Protein AF-A0A455XCA9-F1 (afdb_monomer_lite)

Sequence (122 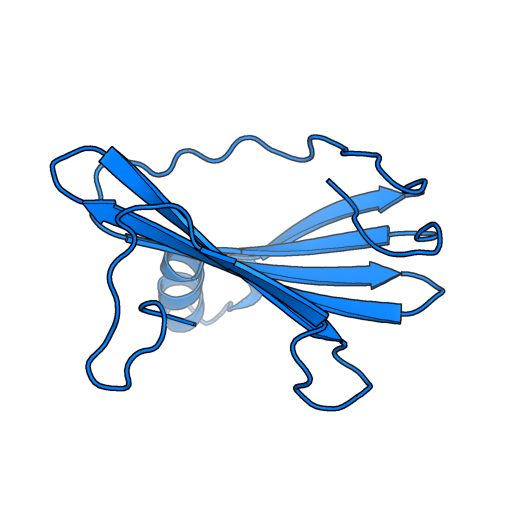aa):
MHQGRYPLYGVTARIVDLAEFQTALKSGNPYAADTIVPVGEIAQNQAILLHKIDLGVGTARDFNVFFTARNGDFTQLVRFRRVNGKWCQATSVTATISGDATLFLRVNDGYPINIDGKPDGL

Structure (mmCIF, N/CA/C/O backbone):
data_AF-A0A455XCA9-F1
#
_entry.id   AF-A0A455XCA9-F1
#
loop_
_atom_site.group_PDB
_atom_site.id
_atom_site.type_symbol
_atom_site.label_atom_id
_atom_site.label_alt_id
_atom_site.label_comp_id
_atom_site.label_asym_id
_atom_site.label_entity_id
_atom_site.label_seq_id
_atom_site.pdbx_PDB_ins_code
_atom_site.Cartn_x
_atom_site.Cartn_y
_atom_site.Cartn_z
_atom_site.occupancy
_atom_site.B_iso_or_equiv
_atom_site.auth_seq_id
_atom_site.auth_comp_id
_atom_site.auth_asym_id
_atom_site.auth_atom_id
_atom_site.pdbx_PDB_model_num
ATOM 1 N N . MET A 1 1 ? 6.849 -9.076 -0.736 1.00 71.00 1 MET A N 1
ATOM 2 C CA . MET A 1 1 ? 7.687 -9.935 -1.598 1.00 71.00 1 MET A CA 1
ATOM 3 C C . MET A 1 1 ? 7.296 -9.655 -3.028 1.00 71.00 1 MET A C 1
ATOM 5 O O . MET A 1 1 ? 6.117 -9.784 -3.339 1.00 71.00 1 MET A O 1
ATOM 9 N N . HIS A 1 2 ? 8.246 -9.220 -3.848 1.00 79.62 2 HIS A N 1
ATOM 10 C CA . HIS A 1 2 ? 8.033 -9.002 -5.272 1.00 79.62 2 HIS A CA 1
ATOM 11 C C . HIS A 1 2 ? 7.858 -10.344 -5.983 1.00 79.62 2 HIS A C 1
ATOM 13 O O . HIS A 1 2 ? 8.696 -11.227 -5.828 1.00 79.62 2 HIS A O 1
ATOM 19 N N . GLN A 1 3 ? 6.767 -10.496 -6.733 1.00 80.19 3 GLN A N 1
ATOM 20 C CA . GLN A 1 3 ? 6.424 -11.726 -7.465 1.00 80.19 3 GLN A CA 1
ATOM 21 C C . GLN A 1 3 ? 6.373 -11.504 -8.984 1.00 80.19 3 GLN A C 1
ATOM 23 O O . GLN A 1 3 ? 5.923 -12.370 -9.728 1.00 80.19 3 GLN A O 1
ATOM 28 N N . GLY A 1 4 ? 6.827 -10.342 -9.462 1.00 80.38 4 GLY A N 1
ATOM 29 C CA . GLY A 1 4 ? 6.941 -10.076 -10.893 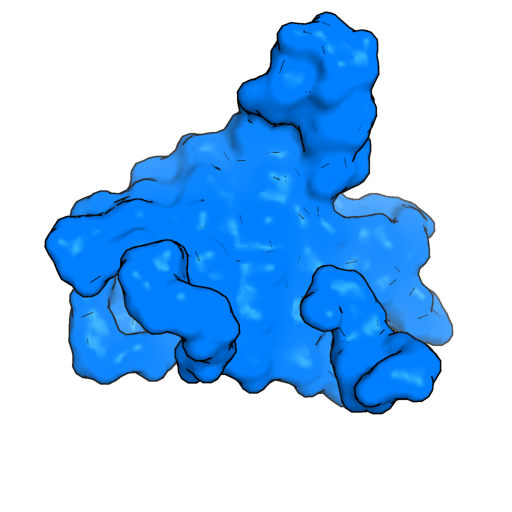1.00 80.38 4 GLY A CA 1
ATOM 30 C C . GLY A 1 4 ? 8.114 -10.820 -11.531 1.00 80.38 4 GLY A C 1
ATOM 31 O O . GLY A 1 4 ? 9.079 -11.200 -10.870 1.00 80.38 4 GLY A O 1
ATOM 32 N N . ARG A 1 5 ? 8.045 -11.006 -12.853 1.00 83.81 5 ARG A N 1
ATOM 33 C CA . ARG A 1 5 ? 9.078 -11.711 -13.632 1.00 83.81 5 ARG A CA 1
ATOM 34 C C . ARG A 1 5 ? 10.390 -10.927 -13.770 1.00 83.81 5 ARG A C 1
ATOM 36 O O . ARG A 1 5 ? 11.427 -11.529 -14.022 1.00 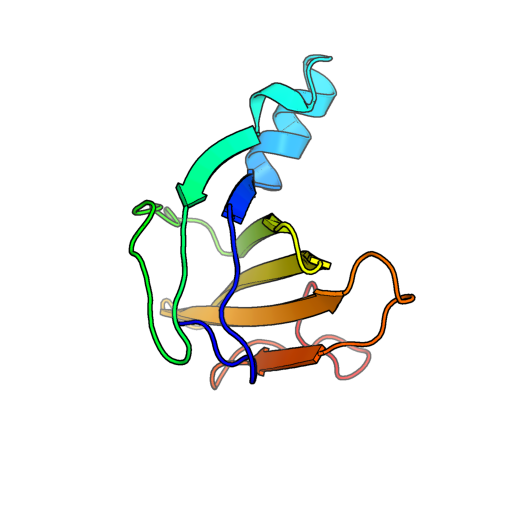83.81 5 ARG A O 1
ATOM 43 N N . TYR A 1 6 ? 10.342 -9.607 -13.616 1.00 85.62 6 TYR A N 1
ATOM 44 C CA . TYR A 1 6 ? 11.476 -8.708 -13.830 1.00 85.62 6 TYR A CA 1
ATOM 45 C C . TYR A 1 6 ? 11.781 -7.911 -12.559 1.00 85.62 6 TYR A C 1
ATOM 47 O O . TYR A 1 6 ? 10.836 -7.562 -11.845 1.00 85.62 6 TYR A O 1
ATOM 55 N N . PRO A 1 7 ? 13.059 -7.598 -12.270 1.00 88.50 7 PRO A N 1
ATOM 56 C CA . PRO A 1 7 ? 13.419 -6.667 -11.203 1.00 88.50 7 PRO A CA 1
ATOM 57 C C . PRO A 1 7 ? 12.717 -5.317 -11.372 1.00 88.50 7 PRO A C 1
ATOM 59 O O . PRO A 1 7 ? 12.391 -4.926 -12.492 1.00 88.50 7 PRO A O 1
ATOM 62 N N . LEU A 1 8 ? 12.495 -4.605 -10.272 1.00 91.31 8 LEU A N 1
ATOM 63 C CA . LEU A 1 8 ? 11.993 -3.233 -10.295 1.00 91.31 8 LEU A CA 1
ATOM 64 C C . LEU A 1 8 ? 13.133 -2.267 -9.995 1.00 91.31 8 LEU A C 1
ATOM 66 O O . LEU A 1 8 ? 13.896 -2.501 -9.055 1.00 91.31 8 LEU A O 1
ATOM 70 N N . TYR A 1 9 ? 13.210 -1.193 -10.781 1.00 92.25 9 TYR A N 1
ATOM 71 C CA . TYR A 1 9 ? 14.332 -0.257 -10.742 1.00 92.25 9 TYR A CA 1
ATOM 72 C C . TYR A 1 9 ? 13.926 1.124 -10.249 1.00 92.25 9 TYR A C 1
ATOM 74 O O . TYR A 1 9 ? 12.934 1.681 -10.724 1.00 92.25 9 TYR A O 1
ATOM 82 N N . GLY A 1 10 ? 14.725 1.706 -9.352 1.00 93.25 10 GLY A N 1
ATOM 83 C CA . GLY A 1 10 ? 14.485 3.036 -8.792 1.00 93.25 10 GLY A CA 1
ATOM 84 C C . GLY A 1 10 ? 13.116 3.183 -8.123 1.00 93.25 10 GLY A C 1
ATOM 85 O O . GLY A 1 10 ? 12.459 4.206 -8.297 1.00 93.25 10 GLY A O 1
ATOM 86 N N . VAL A 1 11 ? 12.669 2.152 -7.408 1.00 94.19 11 VAL A N 1
ATOM 87 C CA . VAL A 1 11 ? 11.347 2.079 -6.789 1.00 94.19 11 VAL A CA 1
ATOM 88 C C . VAL A 1 11 ? 11.194 3.145 -5.709 1.00 94.19 11 VAL A C 1
ATOM 90 O O . VAL A 1 11 ? 12.007 3.255 -4.790 1.00 94.19 11 VAL A O 1
ATOM 93 N N . THR A 1 12 ? 10.093 3.883 -5.784 1.00 95.00 12 THR A N 1
ATOM 94 C CA . THR A 1 12 ? 9.565 4.705 -4.694 1.00 95.00 12 THR A CA 1
ATOM 95 C C . THR A 1 12 ? 8.170 4.209 -4.348 1.00 95.00 12 THR A C 1
ATOM 97 O O . THR A 1 12 ? 7.377 3.926 -5.244 1.00 95.00 12 THR A O 1
ATOM 100 N N . ALA A 1 13 ? 7.875 4.093 -3.055 1.00 93.94 13 ALA A N 1
ATOM 101 C CA . ALA A 1 13 ? 6.558 3.723 -2.560 1.00 93.94 13 ALA A CA 1
ATOM 102 C C . ALA A 1 13 ? 5.907 4.920 -1.863 1.00 93.94 13 ALA A C 1
ATOM 104 O O . ALA A 1 13 ? 6.496 5.507 -0.959 1.00 93.94 13 ALA A O 1
ATOM 105 N N . ARG A 1 14 ? 4.678 5.257 -2.246 1.00 93.69 14 ARG A N 1
ATOM 106 C CA . ARG A 1 14 ? 3.804 6.177 -1.513 1.00 93.69 14 ARG A CA 1
ATOM 107 C C . ARG A 1 14 ? 2.691 5.367 -0.868 1.00 93.69 14 ARG A C 1
ATOM 109 O O . ARG A 1 14 ? 1.875 4.774 -1.565 1.00 93.69 14 ARG A O 1
ATOM 116 N N . ILE A 1 15 ? 2.668 5.337 0.455 1.00 94.12 15 ILE A N 1
ATOM 117 C CA . ILE A 1 15 ? 1.692 4.610 1.263 1.00 94.12 15 ILE A CA 1
ATOM 118 C C . ILE A 1 15 ? 0.680 5.621 1.791 1.00 94.12 15 ILE A C 1
ATOM 120 O O . ILE A 1 15 ? 1.069 6.626 2.376 1.00 94.12 15 ILE A O 1
ATOM 124 N N . VAL A 1 16 ? -0.603 5.342 1.594 1.00 94.56 16 VAL A N 1
ATOM 125 C CA . VAL A 1 16 ? -1.714 6.165 2.072 1.00 94.56 16 VAL A CA 1
ATOM 126 C C . VAL A 1 16 ? -2.557 5.332 3.018 1.00 94.56 16 VAL A C 1
ATOM 128 O O . VAL A 1 16 ? -3.136 4.325 2.602 1.00 94.56 16 VAL A O 1
ATOM 131 N N . ASP A 1 17 ? -2.640 5.756 4.273 1.00 93.19 17 ASP A N 1
ATOM 132 C CA . ASP A 1 17 ? -3.591 5.206 5.234 1.00 93.19 17 ASP A CA 1
ATOM 133 C C . ASP A 1 17 ? -4.956 5.865 5.031 1.00 93.19 17 ASP A C 1
ATOM 135 O O . ASP A 1 17 ? -5.102 7.078 5.186 1.00 93.19 17 ASP A O 1
ATOM 139 N N . LEU A 1 18 ? -5.975 5.084 4.668 1.00 93.88 18 LEU A N 1
ATOM 140 C CA . LEU A 1 18 ? -7.269 5.654 4.300 1.00 93.88 18 LEU A CA 1
ATOM 141 C C . LEU A 1 18 ? -8.019 6.256 5.494 1.00 93.88 18 LEU A C 1
ATOM 143 O O . LEU A 1 18 ? -8.815 7.173 5.298 1.00 93.88 18 LEU A O 1
ATOM 147 N N . ALA A 1 19 ? -7.767 5.800 6.723 1.00 90.12 19 ALA A N 1
ATOM 148 C CA . ALA A 1 19 ? -8.387 6.395 7.905 1.00 90.12 19 ALA A CA 1
ATOM 149 C C . ALA A 1 19 ? -7.797 7.786 8.193 1.00 90.12 19 ALA A C 1
ATOM 151 O O . ALA A 1 19 ? -8.528 8.740 8.484 1.00 90.12 19 ALA A O 1
ATOM 152 N N . GLU A 1 20 ? -6.479 7.919 8.057 1.00 91.31 20 GLU A N 1
ATOM 153 C CA . GLU A 1 20 ? -5.789 9.203 8.207 1.00 91.31 20 GLU A CA 1
ATOM 154 C C . GLU A 1 20 ? -6.109 10.137 7.043 1.00 91.31 20 GLU A C 1
ATOM 156 O O . GLU A 1 20 ? -6.388 11.313 7.264 1.00 91.31 20 GLU A O 1
ATOM 161 N N . PHE A 1 21 ? -6.195 9.607 5.822 1.00 93.31 21 PHE A N 1
ATOM 162 C CA . PHE A 1 21 ? -6.542 10.368 4.627 1.00 93.31 21 PHE A CA 1
ATOM 163 C C . PHE A 1 21 ? -7.914 11.036 4.738 1.00 93.31 21 PHE A C 1
ATOM 165 O O . PHE A 1 21 ? -8.057 12.210 4.408 1.00 93.31 21 PHE A O 1
ATOM 172 N N . GLN A 1 22 ? -8.921 10.340 5.276 1.00 90.75 22 GLN A N 1
ATOM 173 C CA . GLN A 1 22 ? -10.240 10.939 5.520 1.00 90.75 22 GLN A CA 1
ATOM 174 C C . GLN A 1 22 ? -10.183 12.103 6.518 1.00 90.75 22 GLN A C 1
ATOM 176 O O . GLN A 1 22 ? -10.944 13.064 6.405 1.00 90.75 22 GLN A O 1
ATOM 181 N N . THR A 1 23 ? -9.276 12.040 7.491 1.00 91.00 23 THR A N 1
ATOM 182 C CA . THR A 1 23 ? -9.054 13.135 8.445 1.00 91.00 23 THR A CA 1
ATOM 183 C C . THR A 1 23 ? -8.300 14.291 7.784 1.00 91.00 23 THR A C 1
ATOM 185 O O . THR A 1 23 ? -8.695 15.447 7.926 1.00 91.00 23 THR A O 1
ATOM 188 N N . ALA A 1 24 ? -7.271 13.975 6.999 1.00 92.50 24 ALA A N 1
ATOM 189 C CA . ALA A 1 24 ? -6.447 14.914 6.245 1.00 92.50 24 ALA A CA 1
ATOM 190 C C . ALA A 1 24 ? -7.247 15.689 5.177 1.00 92.50 24 ALA A C 1
ATOM 192 O O . ALA A 1 24 ? -7.051 16.887 4.976 1.00 92.50 24 ALA A O 1
ATOM 193 N N . LEU A 1 25 ? -8.218 15.032 4.535 1.00 91.31 25 LEU A N 1
ATOM 194 C CA . LEU A 1 25 ? -9.162 15.681 3.624 1.00 91.31 25 LEU A CA 1
ATOM 195 C C . LEU A 1 25 ? -9.996 16.748 4.336 1.00 91.31 25 LEU A C 1
ATOM 197 O O . LEU A 1 25 ? -10.153 17.853 3.821 1.00 91.31 25 LEU A O 1
ATOM 201 N N . LYS A 1 26 ? -10.501 16.444 5.537 1.00 91.19 26 LYS A N 1
ATOM 202 C CA . LYS A 1 26 ? -11.309 17.387 6.328 1.00 91.19 26 LYS A CA 1
ATOM 203 C C . LYS A 1 26 ? -10.501 18.587 6.815 1.00 91.19 26 LYS A C 1
ATOM 205 O O . LYS A 1 26 ? -11.069 19.663 6.968 1.00 91.19 26 LYS A O 1
ATOM 210 N N . SER A 1 27 ? -9.200 18.418 7.052 1.00 89.94 27 SER A N 1
ATOM 211 C CA . SER A 1 27 ? -8.302 19.514 7.433 1.00 89.94 27 SER A CA 1
ATOM 212 C C . SER A 1 27 ? -7.787 20.335 6.243 1.00 89.94 27 SER A C 1
ATOM 214 O O . SER A 1 27 ? -7.090 21.325 6.451 1.00 89.94 27 SER A O 1
ATOM 216 N N . GLY A 1 28 ? -8.130 19.957 5.005 1.00 91.62 28 GLY A N 1
ATOM 217 C CA . GLY A 1 28 ? -7.748 20.675 3.787 1.00 91.62 28 GLY A CA 1
ATOM 218 C C . GLY A 1 28 ? -6.349 20.350 3.253 1.00 91.62 28 GLY A C 1
ATOM 219 O O . GLY A 1 28 ? -5.929 20.959 2.272 1.00 91.62 28 GLY A O 1
ATOM 220 N N . ASN A 1 29 ? -5.632 19.389 3.846 1.00 89.75 29 ASN A N 1
ATOM 221 C CA . ASN A 1 29 ? -4.332 18.929 3.353 1.00 89.75 29 ASN A CA 1
ATOM 222 C C . ASN A 1 29 ? -4.329 17.403 3.145 1.00 89.75 29 ASN A C 1
ATOM 224 O O . ASN A 1 29 ? -3.869 16.675 4.025 1.00 89.75 29 ASN A O 1
ATOM 228 N N . PRO A 1 30 ? -4.790 16.897 1.986 1.00 84.38 30 PRO A N 1
ATOM 229 C CA . PRO A 1 30 ? -4.874 15.458 1.715 1.00 84.38 30 PRO A CA 1
ATOM 230 C C . PRO A 1 30 ? -3.523 14.729 1.752 1.00 84.38 30 PRO A C 1
ATOM 232 O O . PRO A 1 30 ? -3.486 13.534 2.033 1.00 84.38 30 PRO A O 1
ATOM 235 N N . TYR A 1 31 ? -2.417 15.432 1.499 1.00 86.38 31 TYR A N 1
ATOM 236 C CA . TYR A 1 31 ? -1.074 14.844 1.470 1.00 86.38 31 TYR A CA 1
ATOM 237 C C . TYR A 1 31 ? -0.522 14.535 2.865 1.00 86.38 31 TYR A C 1
ATOM 239 O O . TYR A 1 31 ? 0.472 13.828 2.989 1.00 86.38 31 TYR A O 1
ATOM 247 N N . ALA A 1 32 ? -1.160 15.033 3.930 1.00 87.88 32 ALA A N 1
ATOM 248 C CA . ALA A 1 32 ? -0.711 14.794 5.300 1.00 87.88 32 ALA A CA 1
ATOM 249 C C . ALA A 1 32 ? -0.802 13.316 5.732 1.00 87.88 32 ALA A C 1
ATOM 251 O O . ALA A 1 32 ? -0.166 12.941 6.710 1.00 87.88 32 ALA A O 1
ATOM 252 N N . ALA A 1 33 ? -1.571 12.490 5.014 1.00 88.94 33 ALA A N 1
ATOM 253 C CA . ALA A 1 33 ? -1.697 11.051 5.260 1.00 88.94 33 ALA A CA 1
ATOM 254 C C . ALA A 1 33 ? -0.725 10.195 4.425 1.00 88.94 33 ALA A C 1
ATOM 256 O O . ALA A 1 33 ? -0.807 8.964 4.440 1.00 88.94 33 ALA A O 1
ATOM 257 N N . ASP A 1 34 ? 0.164 10.832 3.660 1.00 90.50 34 ASP A N 1
ATOM 258 C CA . ASP A 1 34 ? 1.114 10.135 2.808 1.00 90.50 34 ASP A CA 1
ATOM 259 C C . ASP A 1 34 ? 2.400 9.806 3.567 1.00 90.50 34 ASP A C 1
ATOM 261 O O . ASP A 1 34 ? 3.047 10.671 4.155 1.00 90.50 34 ASP A O 1
ATOM 265 N N . THR A 1 35 ? 2.847 8.561 3.449 1.00 91.44 35 THR A N 1
ATOM 266 C CA . THR A 1 35 ? 4.212 8.153 3.790 1.00 91.44 35 THR A CA 1
ATOM 267 C C . THR A 1 35 ? 4.957 7.793 2.510 1.00 91.44 35 THR A C 1
ATOM 269 O O . THR A 1 35 ? 4.617 6.815 1.844 1.00 91.44 35 THR A O 1
ATOM 272 N N . ILE A 1 36 ? 5.976 8.577 2.151 1.00 93.31 36 ILE A N 1
ATOM 273 C CA . ILE A 1 36 ? 6.802 8.343 0.957 1.00 93.31 36 ILE A CA 1
ATOM 274 C C . ILE A 1 36 ? 8.116 7.691 1.379 1.00 93.31 36 ILE A C 1
ATOM 276 O O . ILE A 1 36 ? 8.847 8.230 2.208 1.00 93.31 36 ILE A O 1
ATOM 280 N N . VAL A 1 37 ? 8.424 6.538 0.790 1.00 92.50 37 VAL A N 1
ATOM 281 C CA . VAL A 1 37 ? 9.614 5.747 1.100 1.00 92.50 37 VAL A CA 1
ATOM 282 C C . VAL A 1 37 ? 10.412 5.491 -0.181 1.00 92.50 37 VAL A C 1
ATOM 284 O O . VAL A 1 37 ? 9.905 4.816 -1.085 1.00 92.50 37 VAL A O 1
ATOM 287 N N . PRO A 1 38 ? 11.660 5.984 -0.287 1.00 92.75 38 PRO A N 1
ATOM 288 C CA . PRO A 1 38 ? 12.566 5.550 -1.340 1.00 92.75 38 PRO A CA 1
ATOM 289 C C . PRO A 1 38 ? 12.985 4.101 -1.064 1.00 92.75 38 PRO A C 1
ATOM 291 O O . PRO A 1 38 ? 13.511 3.792 0.003 1.00 92.75 38 PRO A O 1
ATOM 294 N N . VAL A 1 39 ? 12.727 3.206 -2.015 1.00 92.38 39 VAL A N 1
ATOM 295 C CA . VAL A 1 39 ? 13.004 1.768 -1.872 1.00 92.38 39 VAL A CA 1
ATOM 296 C C . VAL A 1 39 ? 14.255 1.363 -2.650 1.00 92.38 39 VAL A C 1
ATOM 298 O O . VAL A 1 39 ? 15.031 0.536 -2.178 1.00 92.38 39 VAL A O 1
ATOM 301 N N . GLY A 1 40 ? 14.480 1.966 -3.820 1.00 93.25 40 GLY A N 1
ATOM 302 C CA . GLY A 1 40 ? 15.612 1.650 -4.687 1.00 93.25 40 GLY A CA 1
ATOM 303 C C . GLY A 1 40 ? 15.349 0.418 -5.549 1.00 93.25 40 GLY A C 1
ATOM 304 O O . GLY A 1 40 ? 14.329 0.328 -6.223 1.00 93.25 40 GLY A O 1
ATOM 305 N N . GLU A 1 41 ? 16.280 -0.523 -5.572 1.00 92.81 41 GLU A N 1
ATOM 306 C CA . GLU A 1 41 ? 16.231 -1.681 -6.466 1.00 92.81 41 GLU A CA 1
ATOM 307 C C . GLU A 1 41 ? 15.592 -2.885 -5.769 1.00 92.81 41 GLU A C 1
ATOM 309 O O . GLU A 1 41 ? 15.952 -3.216 -4.639 1.00 92.81 41 GLU A O 1
ATOM 314 N N . ILE A 1 42 ? 14.671 -3.579 -6.443 1.00 91.38 42 ILE A N 1
ATOM 315 C CA . ILE A 1 42 ? 14.066 -4.812 -5.923 1.00 91.38 42 ILE A CA 1
ATOM 316 C C . ILE A 1 42 ? 14.290 -5.935 -6.928 1.00 91.38 42 ILE A C 1
ATOM 318 O O . ILE A 1 42 ? 13.644 -5.988 -7.979 1.00 91.38 42 ILE A O 1
ATOM 322 N N . ALA A 1 43 ? 15.187 -6.865 -6.598 1.00 89.44 43 ALA A N 1
ATOM 323 C CA . ALA A 1 43 ? 15.378 -8.058 -7.409 1.00 89.44 43 ALA A CA 1
ATOM 324 C C . ALA A 1 43 ? 14.143 -8.973 -7.355 1.00 89.44 43 ALA A C 1
ATOM 326 O O . ALA A 1 43 ? 13.303 -8.903 -6.451 1.00 89.44 43 ALA A O 1
ATOM 327 N N . GLN A 1 44 ? 14.035 -9.862 -8.338 1.00 88.38 44 GLN A N 1
ATOM 328 C CA . GLN A 1 44 ? 12.965 -10.852 -8.381 1.00 88.38 44 GLN A CA 1
ATOM 329 C C . GLN A 1 44 ? 12.936 -11.692 -7.091 1.00 88.38 44 GLN A C 1
ATOM 331 O O . GLN A 1 44 ? 13.982 -12.070 -6.566 1.00 88.38 44 GLN A O 1
ATOM 336 N N . ASN A 1 45 ? 11.733 -12.001 -6.593 1.00 85.31 45 ASN A N 1
ATOM 337 C CA . ASN A 1 45 ? 11.503 -12.817 -5.394 1.00 85.31 45 ASN A CA 1
ATOM 338 C C . ASN A 1 45 ? 12.098 -12.251 -4.095 1.00 85.31 45 ASN A C 1
ATOM 340 O O . ASN A 1 45 ? 12.145 -12.954 -3.087 1.00 85.31 45 ASN A O 1
ATOM 344 N N . GLN A 1 46 ? 12.510 -10.982 -4.074 1.00 86.88 46 GLN A N 1
ATOM 345 C CA . GLN A 1 46 ? 12.973 -10.329 -2.855 1.00 86.88 46 GLN A CA 1
ATOM 346 C C . GLN A 1 46 ? 11.860 -9.542 -2.162 1.00 86.88 46 GLN A C 1
ATOM 348 O O . GLN A 1 46 ? 10.832 -9.175 -2.738 1.00 86.88 46 GLN A O 1
ATOM 353 N N . ALA A 1 47 ? 12.050 -9.304 -0.871 1.00 86.38 47 ALA A N 1
ATOM 354 C CA . ALA A 1 47 ? 11.212 -8.430 -0.074 1.00 86.38 47 ALA A CA 1
ATOM 355 C C . ALA A 1 47 ? 12.115 -7.477 0.701 1.00 86.38 47 ALA A C 1
ATOM 357 O O . ALA A 1 47 ? 13.111 -7.906 1.277 1.00 86.38 47 ALA A O 1
ATOM 358 N N . ILE A 1 48 ? 11.732 -6.206 0.735 1.00 85.81 48 ILE A N 1
ATOM 359 C CA . ILE A 1 48 ? 12.365 -5.201 1.581 1.00 85.81 48 ILE A CA 1
ATOM 360 C C . ILE A 1 48 ? 11.335 -4.804 2.633 1.00 85.81 48 ILE A C 1
ATOM 362 O O . ILE A 1 48 ? 10.186 -4.500 2.301 1.00 85.81 48 ILE A O 1
ATOM 366 N N . LEU A 1 49 ? 11.729 -4.853 3.904 1.00 86.25 49 LEU A N 1
ATOM 367 C CA . LEU A 1 49 ? 10.916 -4.322 4.990 1.00 86.25 49 LEU A CA 1
ATOM 368 C C . LEU A 1 49 ? 11.096 -2.803 5.017 1.00 86.25 49 LEU A C 1
ATOM 370 O O . LEU A 1 49 ? 12.169 -2.320 5.359 1.00 86.25 49 LEU A O 1
ATOM 374 N N . LEU A 1 50 ? 10.052 -2.068 4.640 1.00 82.12 50 LEU A N 1
ATOM 375 C CA . LEU A 1 50 ? 10.086 -0.603 4.592 1.00 82.12 50 LEU A CA 1
ATOM 376 C C . LEU A 1 50 ? 9.695 0.023 5.927 1.00 82.12 50 LEU A C 1
ATOM 378 O O . LEU A 1 50 ? 10.342 0.945 6.411 1.00 82.12 50 LEU A O 1
ATOM 382 N N . HIS A 1 51 ? 8.611 -0.478 6.516 1.00 76.31 51 HIS A N 1
ATOM 383 C CA . HIS A 1 51 ? 8.047 0.069 7.737 1.00 76.31 51 HIS A CA 1
ATOM 384 C C . HIS A 1 51 ? 7.243 -0.993 8.488 1.00 76.31 51 HIS A C 1
ATOM 386 O O . HIS A 1 51 ? 6.748 -1.952 7.889 1.00 76.31 51 HIS A O 1
ATOM 392 N N . LYS A 1 52 ? 7.092 -0.805 9.801 1.00 84.75 52 LYS A N 1
ATOM 393 C CA . LYS A 1 52 ? 6.177 -1.586 10.637 1.00 84.75 52 LYS A CA 1
ATOM 394 C C . LYS A 1 52 ? 4.988 -0.704 10.990 1.00 84.75 52 LYS A C 1
ATOM 396 O O . LYS A 1 52 ? 5.174 0.336 11.604 1.00 84.75 52 LYS A O 1
ATOM 401 N N . ILE A 1 53 ? 3.788 -1.143 10.634 1.00 84.38 53 ILE A N 1
ATOM 402 C CA . ILE A 1 53 ? 2.547 -0.423 10.930 1.00 84.38 53 ILE A CA 1
ATOM 403 C C . ILE A 1 53 ? 1.824 -1.147 12.065 1.00 84.38 53 ILE A C 1
ATOM 405 O O . ILE A 1 53 ? 1.709 -2.376 12.043 1.00 84.38 53 ILE A O 1
ATOM 409 N N . ASP A 1 54 ? 1.346 -0.391 13.051 1.00 87.62 54 ASP A N 1
ATOM 410 C CA . ASP A 1 54 ? 0.403 -0.894 14.046 1.00 87.62 54 ASP A CA 1
ATOM 411 C C . ASP A 1 54 ? -1.026 -0.786 13.494 1.00 87.62 54 ASP A C 1
ATOM 413 O O . ASP A 1 54 ? -1.472 0.288 13.097 1.00 87.62 54 ASP A O 1
ATOM 417 N N . LEU A 1 55 ? -1.743 -1.910 13.452 1.00 89.94 55 LEU A N 1
ATOM 418 C CA . LEU A 1 55 ? -3.136 -1.958 12.994 1.00 89.94 55 LEU A CA 1
ATOM 419 C C . LEU A 1 55 ? -4.126 -1.494 14.078 1.00 89.94 55 LEU A C 1
ATOM 421 O O . LEU A 1 55 ? -5.303 -1.273 13.789 1.00 89.94 55 LEU A O 1
ATOM 425 N N . GLY A 1 56 ? -3.661 -1.338 15.321 1.00 88.62 56 GLY A N 1
ATOM 426 C CA . GLY A 1 56 ? -4.439 -0.830 16.441 1.00 88.62 56 GLY A CA 1
ATOM 427 C C . GLY A 1 56 ? -5.585 -1.749 16.878 1.00 88.62 56 GLY A C 1
ATOM 428 O O . GLY A 1 56 ? -5.601 -2.959 16.635 1.00 88.62 56 GLY A O 1
ATOM 429 N N . VAL A 1 57 ? -6.566 -1.158 17.567 1.00 88.50 57 VAL A N 1
ATOM 430 C CA . VAL A 1 57 ? -7.702 -1.875 18.181 1.00 88.50 57 VAL A CA 1
ATOM 431 C C . VAL A 1 57 ? -8.943 -1.973 17.288 1.00 88.50 57 VAL A C 1
ATOM 433 O O . VAL A 1 57 ? -9.922 -2.603 17.683 1.00 88.50 57 VAL A O 1
ATOM 436 N N . GLY A 1 58 ? -8.913 -1.367 16.099 1.00 91.62 58 GLY A N 1
ATOM 437 C CA . GLY A 1 58 ? -10.051 -1.315 15.183 1.00 91.62 58 GLY A CA 1
ATOM 438 C C . GLY A 1 58 ? -10.455 -2.673 14.599 1.00 91.62 58 GLY A C 1
ATOM 439 O O . GLY A 1 58 ? -9.831 -3.709 14.839 1.00 91.62 58 GLY A O 1
ATOM 440 N N . THR A 1 59 ? -11.524 -2.656 13.805 1.00 94.94 59 THR A N 1
ATOM 441 C CA . THR A 1 59 ? -12.020 -3.825 13.059 1.00 94.94 59 THR A CA 1
ATOM 442 C C . THR A 1 59 ? -11.592 -3.826 11.592 1.00 94.94 59 THR A C 1
ATOM 444 O O . THR A 1 59 ? -11.682 -4.861 10.932 1.00 94.94 59 THR A O 1
ATOM 447 N N . ALA A 1 60 ? -11.101 -2.695 11.084 1.00 95.62 60 ALA A N 1
ATOM 448 C CA . ALA A 1 60 ? -10.625 -2.533 9.719 1.00 95.62 60 ALA A CA 1
ATOM 449 C C . ALA A 1 60 ? -9.468 -1.528 9.652 1.00 95.62 60 ALA A C 1
ATOM 451 O O . ALA A 1 60 ? -9.431 -0.569 10.427 1.00 95.62 60 ALA A O 1
ATOM 452 N N . ARG A 1 61 ? -8.544 -1.739 8.711 1.00 95.62 61 ARG A N 1
ATOM 453 C CA . ARG A 1 61 ? -7.510 -0.764 8.346 1.00 95.62 61 ARG A CA 1
ATOM 454 C C . ARG A 1 61 ? -7.150 -0.943 6.877 1.00 95.62 61 ARG A C 1
ATOM 456 O O . ARG A 1 61 ? -6.810 -2.050 6.463 1.00 95.62 61 ARG A O 1
ATOM 463 N N . ASP A 1 62 ? -7.232 0.138 6.112 1.00 96.19 62 ASP A N 1
ATOM 464 C CA . ASP A 1 62 ? -7.100 0.098 4.659 1.00 96.19 62 ASP A CA 1
ATOM 465 C C . ASP A 1 62 ? -5.983 1.017 4.194 1.00 96.19 62 ASP A C 1
ATOM 467 O O . ASP A 1 62 ? -5.900 2.172 4.608 1.00 96.19 62 ASP A O 1
ATOM 471 N N . PHE A 1 63 ? -5.141 0.487 3.311 1.00 95.50 63 PHE A N 1
ATOM 472 C CA . PHE A 1 63 ? -3.998 1.193 2.758 1.00 95.50 63 PHE A CA 1
ATOM 473 C C . PHE A 1 63 ? -4.001 1.116 1.241 1.00 95.50 63 PHE A C 1
ATOM 475 O O . PHE A 1 63 ? -4.231 0.051 0.662 1.00 95.50 63 PHE A O 1
ATOM 482 N N . ASN A 1 64 ? -3.672 2.224 0.595 1.00 95.06 64 ASN A N 1
ATOM 483 C CA . ASN A 1 64 ? -3.320 2.229 -0.818 1.00 95.06 64 ASN A CA 1
ATOM 484 C C . ASN A 1 64 ? -1.824 2.499 -0.930 1.00 95.06 64 ASN A C 1
ATOM 486 O O . ASN A 1 64 ? -1.315 3.442 -0.330 1.00 95.06 64 ASN A O 1
ATOM 490 N N . VAL A 1 65 ? -1.117 1.663 -1.680 1.00 94.06 65 VAL A N 1
ATOM 491 C CA . VAL A 1 65 ? 0.319 1.797 -1.907 1.00 94.06 65 VAL A CA 1
ATOM 492 C C . VAL A 1 65 ? 0.555 2.003 -3.390 1.00 94.06 65 VAL A C 1
ATOM 494 O O . VAL A 1 65 ? 0.202 1.158 -4.206 1.00 94.06 65 VAL A O 1
ATOM 497 N N . PHE A 1 66 ? 1.158 3.129 -3.734 1.00 93.81 66 PHE A N 1
ATOM 498 C CA . PHE A 1 66 ? 1.517 3.477 -5.099 1.00 93.81 66 PHE A CA 1
ATOM 499 C C . PHE A 1 66 ? 3.014 3.268 -5.263 1.00 93.81 66 PHE A C 1
ATOM 501 O O . PHE A 1 66 ? 3.811 3.876 -4.546 1.00 93.81 66 PHE A O 1
ATOM 508 N N . PHE A 1 67 ? 3.392 2.394 -6.184 1.00 93.19 67 PHE A N 1
ATOM 509 C CA . PHE A 1 67 ? 4.778 2.163 -6.550 1.00 93.19 67 PHE A CA 1
ATOM 510 C C . PHE A 1 67 ? 5.062 2.840 -7.878 1.00 93.19 67 PHE A C 1
ATOM 512 O O . PHE A 1 67 ? 4.352 2.594 -8.851 1.00 93.19 67 PHE A O 1
ATOM 519 N N . THR A 1 68 ? 6.142 3.610 -7.915 1.00 93.44 68 THR A N 1
ATOM 520 C CA . THR A 1 68 ? 6.718 4.130 -9.153 1.00 93.44 68 THR A CA 1
ATOM 521 C C . THR A 1 68 ? 8.108 3.563 -9.325 1.00 93.44 68 THR A C 1
ATOM 523 O O . THR A 1 68 ? 8.943 3.670 -8.426 1.00 93.44 68 THR A O 1
ATOM 526 N N . ALA A 1 69 ? 8.343 2.939 -10.472 1.00 93.12 69 ALA A N 1
ATOM 527 C CA . ALA A 1 69 ? 9.617 2.373 -10.877 1.00 93.12 69 ALA A CA 1
ATOM 528 C C . ALA A 1 69 ? 9.902 2.757 -12.332 1.00 93.12 69 ALA A C 1
ATOM 530 O O . ALA A 1 69 ? 8.994 3.036 -13.113 1.00 93.12 69 ALA A O 1
ATOM 531 N N . ARG A 1 70 ? 11.171 2.708 -12.746 1.00 91.81 70 ARG A N 1
ATOM 532 C CA . ARG A 1 70 ? 11.558 3.027 -14.136 1.00 91.81 70 ARG A CA 1
ATOM 533 C C . ARG A 1 70 ? 10.867 2.143 -15.172 1.00 91.81 70 ARG A C 1
ATOM 535 O O . ARG A 1 70 ? 10.721 2.541 -16.320 1.00 91.81 70 ARG A O 1
ATOM 542 N N . ASN A 1 71 ? 10.498 0.930 -14.776 1.00 88.94 71 ASN A N 1
ATOM 543 C CA . ASN A 1 71 ? 9.860 -0.061 -15.628 1.00 88.94 71 ASN A CA 1
ATOM 544 C C . ASN A 1 71 ? 8.359 -0.236 -15.352 1.00 88.94 71 ASN A C 1
ATOM 546 O O . ASN A 1 71 ? 7.782 -1.216 -15.819 1.00 88.94 71 ASN A O 1
ATOM 550 N N . GLY A 1 72 ? 7.730 0.694 -14.628 1.00 89.00 72 GLY A N 1
ATOM 551 C CA . GLY A 1 72 ? 6.278 0.755 -14.510 1.00 89.00 72 GLY A CA 1
ATOM 552 C C . GLY A 1 72 ? 5.776 1.355 -13.203 1.00 89.00 72 GLY A C 1
ATOM 553 O O . GLY A 1 72 ? 6.490 1.414 -12.201 1.00 89.00 72 GLY A O 1
ATOM 554 N N . ASP A 1 73 ? 4.503 1.736 -13.236 1.00 90.88 73 ASP A N 1
ATOM 555 C CA . ASP A 1 73 ? 3.743 2.185 -12.077 1.00 90.88 73 ASP A CA 1
ATOM 556 C C . ASP A 1 73 ? 2.693 1.144 -11.690 1.00 90.88 73 ASP A C 1
ATOM 558 O O . ASP A 1 73 ? 1.997 0.582 -12.546 1.00 90.88 73 ASP A O 1
ATOM 562 N N . PHE A 1 74 ? 2.549 0.918 -10.388 1.00 91.31 74 PHE A N 1
ATOM 563 C CA . PHE A 1 74 ? 1.646 -0.085 -9.837 1.00 91.31 74 PHE A CA 1
ATOM 564 C C . PHE A 1 74 ? 0.869 0.481 -8.658 1.00 91.31 74 PHE A C 1
ATOM 566 O O . PHE A 1 74 ? 1.422 1.190 -7.817 1.00 91.31 74 PHE A O 1
ATOM 573 N N . THR A 1 75 ? -0.399 0.104 -8.554 1.00 94.00 75 THR A N 1
ATOM 574 C CA . THR A 1 75 ? -1.222 0.392 -7.382 1.00 94.00 75 THR A CA 1
ATOM 575 C C . THR A 1 75 ? -1.491 -0.910 -6.652 1.00 94.00 75 THR A C 1
ATOM 577 O O . THR A 1 75 ? -2.013 -1.859 -7.226 1.00 94.00 75 THR A O 1
ATOM 580 N N . GLN A 1 76 ? -1.132 -0.960 -5.376 1.00 93.94 76 GLN A N 1
ATOM 581 C CA . GLN A 1 76 ? -1.448 -2.056 -4.479 1.00 93.94 76 GLN A CA 1
ATOM 582 C C . GLN A 1 76 ? -2.481 -1.594 -3.453 1.00 93.94 76 GLN A C 1
ATOM 584 O O . GLN A 1 76 ? -2.231 -0.703 -2.644 1.00 93.94 76 GLN A O 1
ATOM 589 N N . LEU A 1 77 ? -3.634 -2.247 -3.445 1.00 95.50 77 LEU A N 1
ATOM 590 C CA . LEU A 1 77 ? -4.628 -2.108 -2.391 1.00 95.50 77 LEU A CA 1
ATOM 591 C C . LEU A 1 77 ? -4.334 -3.151 -1.319 1.00 95.50 77 LEU A C 1
ATOM 593 O O . LEU A 1 77 ? -4.210 -4.335 -1.629 1.00 95.50 77 LEU A O 1
ATOM 597 N N . VAL A 1 78 ? -4.234 -2.725 -0.064 1.00 96.19 78 VAL A N 1
ATOM 598 C CA . VAL A 1 78 ? -4.090 -3.614 1.091 1.00 96.19 78 VAL A CA 1
ATOM 599 C C . VAL A 1 78 ? -5.252 -3.362 2.034 1.00 96.19 78 VAL A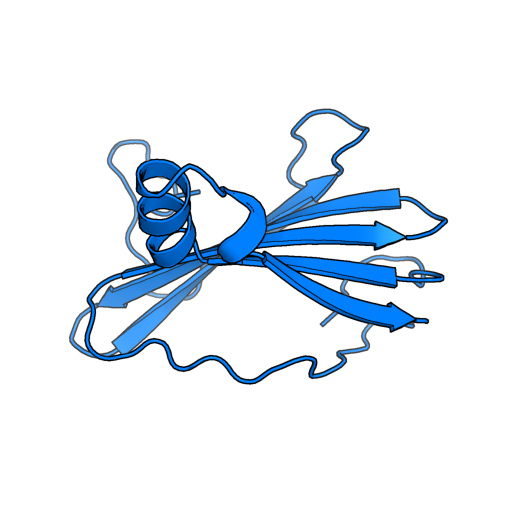 C 1
ATOM 601 O O . VAL A 1 78 ? -5.504 -2.222 2.429 1.00 96.19 78 VAL A O 1
ATOM 604 N N . ARG A 1 79 ? -5.978 -4.421 2.375 1.00 97.19 79 ARG A N 1
ATOM 605 C CA . ARG A 1 79 ? -7.155 -4.354 3.238 1.00 97.19 79 ARG A CA 1
ATOM 606 C C . ARG A 1 79 ? -6.980 -5.300 4.404 1.00 97.19 79 ARG A C 1
ATOM 608 O O . ARG A 1 79 ? -6.676 -6.476 4.203 1.00 97.19 79 ARG A O 1
ATOM 615 N N . PHE A 1 80 ? -7.167 -4.788 5.612 1.00 97.12 80 PHE A N 1
ATOM 616 C CA . PHE A 1 80 ? -7.159 -5.584 6.830 1.00 97.12 80 PHE A CA 1
ATOM 617 C C . PHE A 1 80 ? -8.547 -5.604 7.444 1.00 97.12 80 PHE A C 1
ATOM 619 O O . PHE A 1 80 ? -9.197 -4.565 7.571 1.00 97.12 80 PHE A O 1
ATOM 626 N N . ARG A 1 81 ? -8.994 -6.786 7.863 1.00 97.00 81 ARG A N 1
ATOM 627 C CA . ARG A 1 81 ? -10.266 -6.990 8.562 1.00 97.00 81 ARG A CA 1
ATOM 628 C C . ARG A 1 81 ? -10.041 -7.853 9.782 1.00 97.00 81 ARG A C 1
ATOM 630 O O . ARG A 1 81 ? -9.323 -8.847 9.710 1.00 97.00 81 ARG A O 1
ATOM 637 N N . ARG A 1 82 ? -10.648 -7.483 10.903 1.00 95.81 82 ARG A N 1
ATOM 638 C CA . ARG A 1 82 ? -10.570 -8.258 12.135 1.00 95.81 82 ARG A CA 1
ATOM 639 C C . ARG A 1 82 ? -11.769 -9.192 12.222 1.00 95.81 82 ARG A C 1
ATOM 641 O O . ARG A 1 82 ? -12.891 -8.740 12.421 1.00 95.81 82 ARG A O 1
ATOM 648 N N . VAL A 1 83 ? -11.525 -10.492 12.096 1.00 95.25 83 VAL A N 1
ATOM 649 C CA . VAL A 1 83 ? -12.546 -11.546 12.141 1.00 95.25 83 VAL A CA 1
ATOM 650 C C . VAL A 1 83 ? -12.248 -12.452 13.330 1.00 95.25 83 VAL A C 1
ATOM 652 O O . VAL A 1 83 ? -11.143 -12.977 13.458 1.00 95.25 83 VAL A O 1
ATOM 655 N N . ASN A 1 84 ? -13.214 -12.603 14.242 1.00 93.25 84 ASN A N 1
ATOM 656 C CA . ASN A 1 84 ? -13.069 -13.412 15.461 1.00 93.25 84 ASN A CA 1
ATOM 657 C C . ASN A 1 84 ? -11.781 -13.089 16.250 1.00 93.25 84 ASN A C 1
ATOM 659 O O . ASN A 1 84 ? -11.039 -13.973 16.675 1.00 93.25 84 ASN A O 1
ATOM 663 N N . GLY A 1 85 ? -11.476 -11.793 16.387 1.00 92.25 85 GLY A N 1
ATOM 664 C CA . GLY A 1 85 ? -10.309 -11.289 17.117 1.00 92.25 85 GLY A CA 1
ATOM 665 C C . GLY A 1 85 ? -8.974 -11.342 16.362 1.00 92.25 85 GLY A C 1
ATOM 666 O O . GLY A 1 85 ? -8.013 -10.734 16.839 1.00 92.25 85 GLY A O 1
ATOM 667 N N . LYS A 1 86 ? -8.909 -11.981 15.186 1.00 93.81 86 LYS A N 1
ATOM 668 C CA . LYS A 1 86 ? -7.697 -12.129 14.363 1.00 93.81 86 LYS A CA 1
ATOM 669 C C . LYS A 1 86 ? -7.725 -11.202 13.152 1.00 93.81 86 LYS A C 1
ATOM 671 O O . LYS A 1 86 ? -8.778 -10.984 12.564 1.00 93.81 86 LYS A O 1
ATOM 676 N N . TRP A 1 87 ? -6.567 -10.672 12.769 1.00 95.31 87 TRP A N 1
ATOM 677 C CA . TRP A 1 87 ? -6.430 -9.889 11.544 1.00 95.31 87 TRP A CA 1
ATOM 678 C C . TRP A 1 87 ? -6.301 -10.808 10.327 1.00 95.31 87 TRP A C 1
ATOM 680 O O . TRP A 1 87 ? -5.382 -11.620 10.246 1.00 95.31 87 TRP A O 1
ATOM 690 N N . CYS A 1 88 ? -7.208 -10.635 9.374 1.00 96.31 88 CYS A N 1
ATOM 691 C CA . CYS A 1 88 ? -7.149 -11.185 8.028 1.00 96.31 88 CYS A CA 1
ATOM 692 C C . CYS A 1 88 ? -6.747 -10.070 7.055 1.00 96.31 88 CYS A C 1
ATOM 694 O O . CYS A 1 88 ? -6.997 -8.889 7.309 1.00 96.31 88 CYS A O 1
ATOM 696 N N . GLN A 1 89 ? -6.144 -10.448 5.929 1.00 96.44 89 GLN A N 1
ATOM 697 C CA . GLN A 1 89 ? -5.646 -9.512 4.926 1.00 96.44 89 GLN A CA 1
ATOM 698 C C . GLN A 1 89 ? -6.111 -9.920 3.528 1.00 96.44 89 GLN A C 1
ATOM 700 O O . GLN A 1 89 ? -6.083 -11.102 3.185 1.00 96.44 89 GLN A O 1
ATOM 705 N N . ALA A 1 90 ? -6.455 -8.931 2.711 1.00 97.38 90 ALA A N 1
ATOM 706 C CA . ALA A 1 90 ? -6.575 -9.070 1.270 1.00 97.38 90 ALA A CA 1
ATOM 707 C C . ALA A 1 90 ? -5.679 -8.039 0.572 1.00 97.38 90 ALA A C 1
ATOM 709 O O . ALA A 1 90 ? -5.405 -6.954 1.093 1.00 97.38 90 ALA A O 1
ATOM 710 N N . THR A 1 91 ? -5.149 -8.396 -0.591 1.00 96.25 91 THR A N 1
ATOM 711 C CA . THR A 1 91 ? -4.261 -7.550 -1.385 1.00 9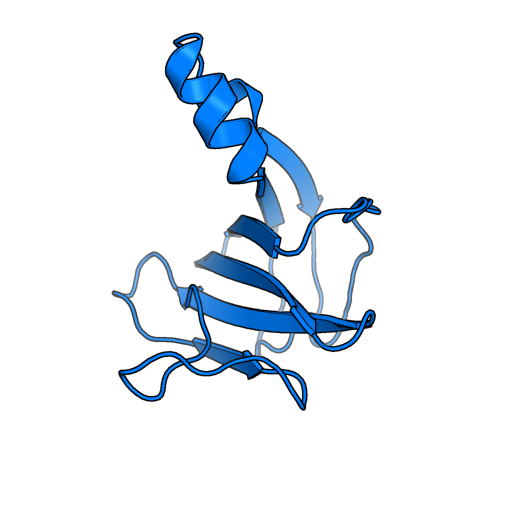6.25 91 THR A CA 1
ATOM 712 C C . THR A 1 91 ? -4.560 -7.712 -2.864 1.00 96.25 91 THR A C 1
ATOM 714 O O . THR A 1 91 ? -4.583 -8.836 -3.360 1.00 96.25 91 THR A O 1
ATOM 717 N N . SER A 1 92 ? -4.723 -6.592 -3.563 1.00 95.00 92 SER A N 1
ATOM 718 C CA . SER A 1 92 ? -4.816 -6.527 -5.024 1.00 95.00 92 SER A CA 1
ATOM 719 C C . SER A 1 92 ? -3.709 -5.628 -5.562 1.00 95.00 92 SER A C 1
ATOM 721 O O . SER A 1 92 ? -3.399 -4.618 -4.934 1.00 95.00 92 SER A O 1
ATOM 723 N N . VAL A 1 93 ? -3.106 -5.985 -6.694 1.00 93.31 93 VAL A N 1
ATOM 724 C CA . VAL A 1 93 ? -2.139 -5.148 -7.413 1.00 93.31 93 VAL A CA 1
ATOM 725 C C . VAL A 1 93 ? -2.606 -4.972 -8.847 1.00 93.31 93 VAL A C 1
ATOM 727 O O . VAL A 1 93 ? -2.858 -5.958 -9.538 1.00 93.31 93 VAL A O 1
ATOM 730 N N . THR A 1 94 ? -2.652 -3.731 -9.311 1.00 92.81 94 THR A N 1
ATOM 731 C CA . THR A 1 94 ? -2.944 -3.358 -10.697 1.00 92.81 94 THR A CA 1
ATOM 732 C C . THR A 1 94 ? -1.773 -2.567 -11.274 1.00 92.81 94 THR A C 1
ATOM 734 O O . THR A 1 94 ? -1.046 -1.884 -10.548 1.00 92.81 94 THR A O 1
ATOM 737 N N . ALA A 1 95 ? -1.561 -2.659 -12.587 1.00 88.38 95 ALA A N 1
ATOM 738 C CA . ALA A 1 95 ? -0.698 -1.704 -13.279 1.00 88.38 95 ALA A CA 1
ATOM 739 C C . ALA A 1 95 ? -1.483 -0.413 -13.520 1.00 88.38 95 ALA A C 1
ATOM 741 O O . ALA A 1 95 ? -2.577 -0.444 -14.081 1.00 88.38 95 ALA A O 1
ATOM 742 N N . THR A 1 96 ? -0.906 0.723 -13.131 1.00 77.12 96 THR A N 1
ATOM 743 C CA . THR A 1 96 ? -1.577 2.029 -13.221 1.00 77.12 96 THR A CA 1
ATOM 744 C C . THR A 1 96 ? -1.774 2.465 -14.679 1.00 77.12 96 THR A C 1
ATOM 746 O O . THR A 1 96 ? -2.751 3.127 -15.007 1.00 77.12 96 THR A O 1
ATOM 749 N N . ILE A 1 97 ? -0.862 2.066 -15.573 1.00 66.81 97 ILE A N 1
ATOM 750 C CA . ILE A 1 97 ? -0.802 2.553 -16.962 1.00 66.81 97 ILE A CA 1
ATOM 751 C C . ILE A 1 97 ? -1.640 1.689 -17.925 1.00 66.81 97 ILE A C 1
ATOM 753 O O . ILE A 1 97 ? -2.097 2.184 -18.951 1.00 66.81 97 ILE A O 1
ATOM 757 N N . SER A 1 98 ? -1.868 0.403 -17.624 1.00 58.75 98 SER A N 1
ATOM 758 C CA . SER A 1 98 ? -2.503 -0.543 -18.561 1.00 58.75 98 SER A CA 1
ATOM 759 C C . SER A 1 98 ? -4.011 -0.738 -18.366 1.00 58.75 98 SER A C 1
ATOM 761 O O . SER A 1 98 ? -4.571 -1.632 -18.992 1.00 58.75 98 SER A O 1
ATOM 763 N N . GLY A 1 99 ? -4.658 0.084 -17.533 1.00 55.41 99 GLY A N 1
ATOM 764 C CA . GLY A 1 99 ? -6.104 0.055 -17.301 1.00 55.41 99 GLY A CA 1
ATOM 765 C C . GLY A 1 99 ? -6.549 -1.163 -16.492 1.00 55.41 99 GLY A C 1
ATOM 766 O O . GLY A 1 99 ? -6.676 -2.247 -17.049 1.00 55.41 99 GLY A O 1
ATOM 767 N N . ASP A 1 100 ? -6.757 -0.965 -15.185 1.00 64.50 100 ASP A N 1
ATOM 768 C CA . ASP A 1 100 ? -7.463 -1.793 -14.182 1.00 64.50 100 ASP A CA 1
ATOM 769 C C . ASP A 1 100 ? -7.276 -3.326 -14.170 1.00 64.50 100 ASP A C 1
ATOM 771 O O . ASP A 1 100 ? -7.906 -4.024 -13.374 1.00 64.50 100 ASP A O 1
ATOM 775 N N . ALA A 1 101 ? -6.382 -3.888 -14.981 1.00 78.94 101 ALA A N 1
ATOM 776 C CA . ALA A 1 101 ? -6.101 -5.310 -14.985 1.00 78.94 101 ALA A CA 1
ATOM 777 C C . ALA A 1 101 ? -5.371 -5.686 -13.690 1.00 78.94 101 ALA A C 1
ATOM 779 O O . ALA A 1 101 ? -4.221 -5.293 -13.457 1.00 78.94 101 ALA A O 1
ATOM 780 N N . THR A 1 102 ? -6.046 -6.465 -12.846 1.00 86.50 102 THR A N 1
ATOM 781 C CA . THR A 1 102 ? -5.456 -7.064 -11.649 1.00 86.50 102 THR A CA 1
ATOM 782 C C . THR A 1 102 ? -4.323 -8.000 -12.055 1.00 86.50 102 THR A C 1
ATOM 784 O O . THR A 1 102 ? -4.546 -9.071 -12.614 1.00 86.50 102 THR A O 1
ATOM 787 N N . LEU A 1 103 ? -3.094 -7.593 -11.752 1.00 89.56 103 LEU A N 1
ATOM 788 C CA . LEU A 1 103 ? -1.878 -8.375 -11.966 1.00 89.56 103 LEU A CA 1
ATOM 789 C C . LEU A 1 103 ? -1.695 -9.439 -10.885 1.00 89.56 103 LEU A C 1
ATOM 791 O O . LEU A 1 103 ? -1.071 -10.473 -11.116 1.00 89.56 103 LEU A O 1
ATOM 795 N N . PHE A 1 104 ? -2.197 -9.159 -9.684 1.00 91.38 104 PHE A N 1
ATOM 796 C CA . PHE A 1 104 ? -2.057 -10.035 -8.536 1.00 91.38 104 PHE A CA 1
ATOM 797 C C . PHE A 1 104 ? -3.216 -9.837 -7.568 1.00 91.38 104 PHE A C 1
ATOM 799 O O . PHE A 1 104 ? -3.553 -8.708 -7.225 1.00 91.38 104 PHE A O 1
ATOM 806 N N . LEU A 1 105 ? -3.772 -10.941 -7.079 1.00 93.94 105 LEU A N 1
ATOM 807 C CA . LEU A 1 105 ? -4.737 -10.952 -5.990 1.00 93.94 105 LEU A CA 1
ATOM 808 C C . LEU A 1 105 ? -4.326 -12.022 -4.981 1.00 93.94 105 LEU A C 1
ATOM 810 O O . LEU A 1 105 ? -4.061 -13.167 -5.342 1.00 93.94 105 LEU A O 1
ATOM 814 N N . ARG A 1 106 ? -4.301 -11.651 -3.704 1.00 95.31 106 ARG A N 1
ATOM 815 C CA . ARG A 1 106 ? -4.143 -12.579 -2.586 1.00 95.31 106 ARG A CA 1
ATOM 816 C C . ARG A 1 106 ? -5.167 -12.251 -1.521 1.00 95.31 106 ARG A C 1
ATOM 818 O O . ARG A 1 106 ? -5.249 -11.114 -1.070 1.00 95.31 106 ARG A O 1
ATOM 825 N N . VAL A 1 107 ? -5.901 -13.264 -1.094 1.00 96.69 107 VAL A N 1
ATOM 826 C CA . VAL A 1 107 ? -6.904 -13.169 -0.038 1.00 96.69 107 VAL A CA 1
ATOM 827 C C . VAL A 1 107 ? -6.549 -14.240 0.976 1.00 96.69 107 VAL A C 1
ATOM 829 O O . VAL A 1 107 ? -6.461 -15.410 0.614 1.00 96.69 107 VAL A O 1
ATOM 832 N N . ASN A 1 108 ? -6.259 -13.841 2.212 1.00 94.88 108 ASN A N 1
ATOM 833 C CA . ASN A 1 108 ? -5.955 -14.803 3.264 1.00 94.88 108 ASN A CA 1
ATOM 834 C C . ASN A 1 108 ? -7.234 -15.525 3.701 1.00 94.88 108 ASN A C 1
ATOM 836 O O . ASN A 1 108 ? -8.321 -14.943 3.686 1.00 94.88 108 ASN A O 1
ATOM 840 N N . ASP A 1 109 ? -7.087 -16.766 4.156 1.00 93.19 109 ASP A N 1
ATOM 841 C CA . ASP A 1 109 ? -8.208 -17.570 4.635 1.00 93.19 109 ASP A CA 1
ATOM 842 C C . ASP A 1 109 ? -9.004 -16.848 5.734 1.00 93.19 109 ASP A C 1
ATOM 844 O O . ASP A 1 109 ? -8.451 -16.206 6.635 1.00 93.19 109 ASP A O 1
ATOM 848 N N . GLY A 1 110 ? -10.332 -16.950 5.643 1.00 93.12 110 GLY A N 1
ATOM 849 C CA . GLY A 1 110 ? -11.260 -16.310 6.576 1.00 93.12 110 GLY A CA 1
ATOM 850 C C . GLY A 1 110 ? -11.462 -14.806 6.365 1.00 93.12 110 GLY A C 1
ATOM 851 O O . GLY A 1 110 ? -12.187 -14.191 7.147 1.00 93.12 110 GLY A O 1
ATOM 852 N N . TYR A 1 111 ? -10.858 -14.200 5.336 1.00 97.12 111 TYR A N 1
ATOM 853 C CA . TYR A 1 111 ? -11.171 -12.822 4.961 1.00 97.12 111 TYR A CA 1
ATOM 854 C C . TYR A 1 111 ? -12.632 -12.705 4.477 1.00 97.12 111 TYR A C 1
ATOM 856 O O . TYR A 1 111 ? -13.090 -13.565 3.720 1.00 97.12 111 TYR A O 1
ATOM 864 N N . PRO A 1 112 ? -13.380 -11.666 4.895 1.00 96.69 112 PRO A N 1
ATOM 865 C CA . PRO A 1 112 ? -14.788 -11.530 4.546 1.00 96.69 112 PRO A CA 1
ATOM 866 C C . PRO A 1 112 ? -14.994 -11.220 3.060 1.00 96.69 112 PRO A C 1
ATOM 868 O O . PRO A 1 112 ? -14.252 -10.451 2.444 1.00 96.69 112 PRO A O 1
ATOM 871 N N . ILE A 1 113 ? -16.057 -11.796 2.510 1.00 96.00 113 ILE A N 1
ATOM 872 C CA . ILE A 1 113 ? -16.518 -11.575 1.143 1.00 96.00 113 ILE A CA 1
ATOM 873 C C . ILE A 1 113 ? -17.774 -10.696 1.198 1.00 96.00 113 ILE A C 1
ATOM 875 O O . ILE A 1 113 ? -18.631 -10.888 2.061 1.00 96.00 113 ILE A O 1
ATOM 879 N N . ASN A 1 114 ? -17.858 -9.709 0.312 1.00 92.88 114 ASN A N 1
ATOM 880 C CA . ASN A 1 114 ? -18.994 -8.806 0.187 1.00 92.88 114 ASN A CA 1
ATOM 881 C C . ASN A 1 114 ? -20.162 -9.461 -0.577 1.00 92.88 114 ASN A C 1
ATOM 883 O O . ASN A 1 114 ? -20.075 -10.601 -1.038 1.00 92.88 114 ASN A O 1
ATOM 887 N N . ILE A 1 115 ? -21.269 -8.729 -0.720 1.00 93.19 115 ILE A N 1
ATOM 888 C CA . ILE A 1 115 ? -22.484 -9.229 -1.382 1.00 93.19 115 ILE A CA 1
ATOM 889 C C . ILE A 1 115 ? -22.270 -9.599 -2.859 1.00 93.19 115 ILE A C 1
ATOM 891 O O . ILE A 1 115 ? -22.968 -10.466 -3.377 1.00 93.19 115 ILE A O 1
ATOM 895 N N . ASP A 1 116 ? -21.265 -9.005 -3.506 1.00 92.38 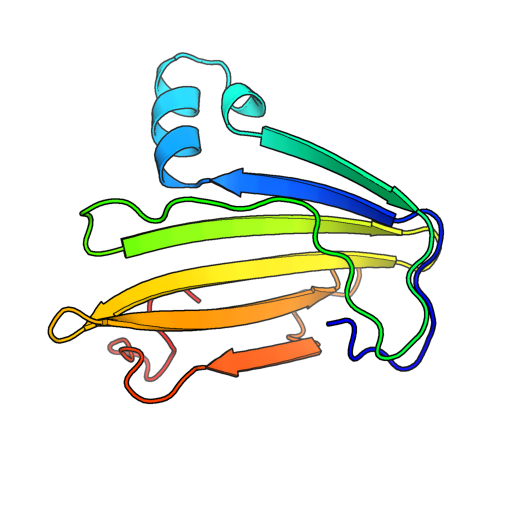116 ASP A N 1
ATOM 896 C CA . ASP A 1 116 ? -20.906 -9.260 -4.904 1.00 92.38 116 ASP A CA 1
ATOM 897 C C . ASP A 1 116 ? -19.946 -10.451 -5.065 1.00 92.38 116 ASP A C 1
ATOM 899 O O . ASP A 1 116 ? -19.434 -10.703 -6.157 1.00 92.38 116 ASP A O 1
ATOM 903 N N . GLY A 1 117 ? -19.646 -11.175 -3.982 1.00 91.56 117 GLY A N 1
ATOM 904 C CA . GLY A 1 117 ? -18.722 -12.306 -4.016 1.00 91.56 117 GLY A CA 1
ATOM 905 C C . GLY A 1 117 ? -17.244 -11.904 -4.087 1.00 91.56 117 GLY A C 1
ATOM 906 O O . GLY A 1 117 ? -16.397 -12.752 -4.369 1.00 91.56 117 GLY A O 1
ATOM 907 N N . LYS A 1 118 ? -16.906 -10.635 -3.824 1.00 91.88 118 LYS A N 1
ATOM 908 C CA . LYS A 1 118 ? -15.528 -10.116 -3.835 1.00 91.88 118 LYS A CA 1
ATOM 909 C C . LYS A 1 118 ? -14.991 -9.896 -2.420 1.00 91.88 118 LYS A C 1
ATOM 911 O O . LYS A 1 118 ? -15.777 -9.685 -1.500 1.00 91.88 118 LYS A O 1
ATOM 916 N N . PRO A 1 119 ? -13.666 -9.909 -2.204 1.00 94.75 119 PRO A N 1
ATOM 917 C CA . PRO A 1 119 ? -13.100 -9.541 -0.910 1.00 94.75 119 PRO A CA 1
ATOM 918 C C . PRO A 1 119 ? -13.552 -8.137 -0.503 1.00 94.75 119 PRO A C 1
ATOM 920 O O . PRO A 1 119 ? -13.454 -7.202 -1.293 1.00 94.75 119 PRO A O 1
ATOM 923 N N . ASP A 1 120 ? -14.030 -7.983 0.729 1.00 94.31 120 ASP A N 1
ATOM 924 C CA . ASP A 1 120 ? -14.471 -6.687 1.237 1.00 94.31 120 ASP A CA 1
ATOM 925 C C . ASP A 1 120 ? -13.396 -5.591 1.083 1.00 94.31 120 ASP A C 1
ATOM 927 O O . ASP A 1 120 ? -12.251 -5.753 1.516 1.00 94.31 120 ASP A O 1
ATOM 931 N N . GLY A 1 121 ? -13.779 -4.465 0.476 1.00 87.94 121 GLY A N 1
ATOM 932 C CA . GLY A 1 121 ? -12.919 -3.300 0.250 1.00 87.94 121 GLY A CA 1
ATOM 933 C C . GLY A 1 121 ? -11.960 -3.375 -0.949 1.00 87.94 121 GLY A C 1
ATOM 934 O O . GLY A 1 121 ? -11.184 -2.427 -1.119 1.00 87.94 121 GLY A O 1
ATOM 935 N N . LEU A 1 122 ? -11.980 -4.451 -1.750 1.00 87.12 122 LEU A N 1
ATOM 936 C CA . LEU A 1 122 ? -11.213 -4.587 -3.001 1.00 87.12 122 LEU A CA 1
ATOM 937 C C . LEU A 1 122 ? -12.074 -4.435 -4.260 1.00 87.12 122 LEU A C 1
ATOM 939 O O . LEU A 1 122 ? -13.251 -4.859 -4.249 1.00 87.12 122 LEU A O 1
#

Secondary structure (DSSP, 8-state):
---SSS-EEEEEEEEEEHHHHHHHHHTT-GGGGEEEEEEEEE-TT----------TTSSEEEEEEEEEETTEEEEEEEEEEEETTEEEEEEEEEESSS-S-EEEEEE-TT--B-TTSSBTT-

Foldseek 3Di:
DAADPAKFAFKKKKKAWVVVQVVCVVVVHSCVRIDIFGDGIGGHPDDDDGDDDDPPDDQKIKMWMWMDTPVFIKIKIWIWGQDPNDIWIKIWMDTPPPPPDTPDIDGDPPQDADPVRHRPPD

pLDDT: mean 90.15, std 7.16, range [55.41, 97.38]

Radius of gyration: 15.14 Å; chains: 1; bounding box: 39×38×37 Å